Protein AF-A0A7K3LYW7-F1 (afdb_monomer_lite)

Foldseek 3Di:
DVVVVVVVVLVVVCVVVVHDSVRVVVVVCVVVVPQDPVRVVLVVVLVLLVVVCVVVVVPDALVVSVVVCVVVVDDDDSVSRVVNND

Secondary structure (DSSP, 8-state):
-HHHHHHHHHHHHHHHTT--HHHHHHHHHHHHT-S-HHHHHHHHHHHHHHHHHHHTTT---HHHHHHHHHHTT----HHHHHTT--

Sequence (86 aa):
MEAEKATYEVVRMARLLGVSRSGFYDWQARQSAGASPRQQRRAVLTEKIKRFHAASDHVYGAPRILADLRDDGEQAVVYILLATTM

InterPro domains:
  IPR050900 Transposase IS3/IS150/IS904 [PTHR46889] (2-76)

Radius of gyration: 20.56 Å; chains: 1; bounding box: 37×22×57 Å

Structure (mmCIF, N/CA/C/O backbone):
data_AF-A0A7K3LYW7-F1
#
_entry.id   AF-A0A7K3LYW7-F1
#
loop_
_atom_site.group_PDB
_atom_site.id
_atom_site.type_symbol
_atom_site.label_atom_id
_atom_site.label_alt_id
_atom_site.label_comp_id
_atom_site.label_asym_id
_atom_site.label_entity_id
_atom_site.label_seq_id
_atom_site.pdbx_PDB_ins_code
_atom_site.Cartn_x
_atom_site.Cartn_y
_atom_site.Cartn_z
_atom_site.occupancy
_atom_site.B_iso_or_equiv
_atom_site.auth_seq_id
_atom_site.auth_comp_id
_atom_site.auth_asym_id
_atom_site.auth_atom_id
_atom_site.pdbx_PDB_model_num
ATOM 1 N N . MET A 1 1 ? -14.513 -10.462 33.913 1.00 58.06 1 MET A N 1
ATOM 2 C CA . MET A 1 1 ? -13.947 -9.227 34.511 1.00 58.06 1 MET A CA 1
ATOM 3 C C . MET A 1 1 ? -12.988 -8.489 33.574 1.00 58.06 1 MET A C 1
ATOM 5 O O . MET A 1 1 ? -13.091 -7.275 33.507 1.00 58.06 1 MET A O 1
ATOM 9 N N . GLU A 1 2 ? -12.079 -9.149 32.846 1.00 59.22 2 GLU A N 1
ATOM 10 C CA . GLU A 1 2 ? -11.091 -8.454 31.987 1.00 59.22 2 GLU A CA 1
ATOM 11 C C . GLU A 1 2 ? -11.698 -7.726 30.774 1.00 59.22 2 GLU A C 1
ATOM 13 O O . GLU A 1 2 ? -11.364 -6.571 30.527 1.00 59.22 2 GLU A O 1
ATOM 18 N N . ALA A 1 3 ? -12.650 -8.346 30.068 1.00 65.25 3 ALA A N 1
ATOM 19 C CA . ALA A 1 3 ? -13.305 -7.735 28.904 1.00 65.25 3 ALA A CA 1
ATOM 20 C C . ALA A 1 3 ? -14.091 -6.452 29.248 1.00 65.25 3 ALA A C 1
ATOM 22 O O . ALA A 1 3 ? -14.105 -5.493 28.473 1.00 65.25 3 ALA A O 1
ATOM 23 N N . GLU A 1 4 ? -14.705 -6.396 30.434 1.00 69.12 4 GLU A N 1
ATOM 24 C CA . GLU A 1 4 ? -15.392 -5.186 30.898 1.00 69.12 4 GLU A CA 1
ATOM 25 C C . GLU A 1 4 ? -14.411 -4.059 31.242 1.00 69.12 4 GLU A C 1
ATOM 27 O O . GLU A 1 4 ? -14.661 -2.905 30.889 1.00 69.12 4 GLU A O 1
ATOM 32 N N . LYS A 1 5 ? -13.255 -4.383 31.846 1.00 65.12 5 LYS A N 1
ATOM 33 C CA . LYS A 1 5 ? -12.183 -3.405 32.108 1.00 65.12 5 LYS A CA 1
ATOM 34 C C . LYS A 1 5 ? -11.639 -2.812 30.807 1.00 65.12 5 LYS A C 1
ATOM 36 O O . LYS A 1 5 ? -11.573 -1.591 30.682 1.00 65.12 5 LYS A O 1
ATOM 41 N N . ALA A 1 6 ? -11.351 -3.660 29.817 1.00 73.12 6 ALA A N 1
ATOM 42 C CA . ALA A 1 6 ? -10.893 -3.222 28.498 1.00 73.12 6 ALA A CA 1
ATOM 43 C C . ALA A 1 6 ? -11.925 -2.318 27.802 1.00 73.12 6 ALA A C 1
ATOM 45 O O . ALA A 1 6 ? -11.575 -1.306 27.199 1.00 73.12 6 ALA A O 1
ATOM 46 N N . THR A 1 7 ? -13.218 -2.630 27.935 1.00 79.12 7 THR A N 1
ATOM 47 C CA . THR A 1 7 ? -14.291 -1.800 27.369 1.00 79.12 7 THR A CA 1
ATOM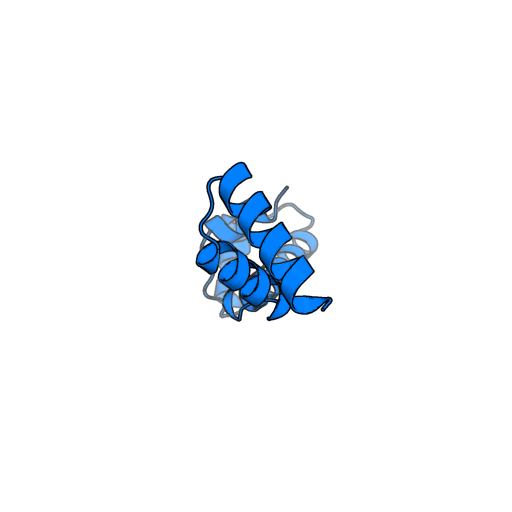 48 C C . THR A 1 7 ? -14.328 -0.411 28.011 1.00 79.12 7 THR A C 1
ATOM 50 O O . THR A 1 7 ? -14.450 0.589 27.300 1.00 79.12 7 THR A O 1
ATOM 53 N N . TYR A 1 8 ? -14.191 -0.322 29.339 1.00 81.69 8 TYR A N 1
ATOM 54 C CA . TYR A 1 8 ? -14.145 0.961 30.048 1.00 81.69 8 TYR A CA 1
ATOM 55 C C . TYR A 1 8 ? -12.935 1.814 29.632 1.00 81.69 8 TYR A C 1
ATOM 57 O O . TYR A 1 8 ? -13.077 3.016 29.381 1.00 81.69 8 TYR A O 1
ATOM 65 N N . GLU A 1 9 ? -11.762 1.197 29.484 1.00 87.56 9 GLU A N 1
ATOM 66 C CA . GLU A 1 9 ? -10.556 1.877 29.001 1.00 87.56 9 GLU A CA 1
ATOM 67 C C . GLU A 1 9 ? -10.716 2.395 27.568 1.00 87.56 9 GLU A C 1
ATOM 69 O O . GLU A 1 9 ? -10.432 3.568 27.308 1.00 87.56 9 GLU A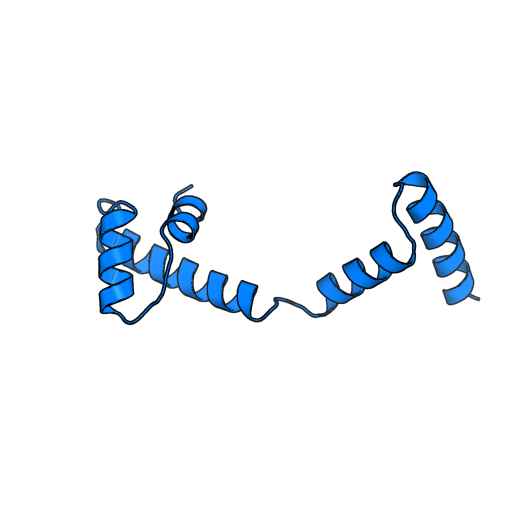 O 1
ATOM 74 N N . VAL A 1 10 ? -11.262 1.581 26.658 1.00 88.06 10 VAL A N 1
ATOM 75 C CA . VAL A 1 10 ? -11.543 1.992 25.272 1.00 88.06 10 VAL A CA 1
ATOM 76 C C . VAL A 1 10 ? -12.538 3.153 25.228 1.00 88.06 10 VAL A C 1
ATOM 78 O O . VAL A 1 10 ? -12.339 4.100 24.470 1.00 88.06 10 VAL A O 1
ATOM 81 N N . VAL A 1 11 ? -13.585 3.146 26.064 1.00 90.44 11 VAL A N 1
ATOM 82 C CA . VAL A 1 11 ? -14.545 4.265 26.153 1.00 90.44 11 VAL A CA 1
ATOM 83 C C . VAL A 1 11 ? -13.840 5.559 26.562 1.00 90.44 11 VAL A C 1
ATOM 85 O O . VAL A 1 11 ? -14.085 6.612 25.967 1.00 90.44 11 VAL A O 1
ATOM 88 N N . ARG A 1 12 ? -12.976 5.491 27.578 1.00 92.56 12 ARG A N 1
ATOM 89 C CA . ARG A 1 12 ? -12.230 6.651 28.075 1.00 92.56 12 ARG A CA 1
ATOM 90 C C . ARG A 1 12 ? -11.257 7.176 27.019 1.00 92.56 12 ARG A C 1
ATOM 92 O O . ARG A 1 12 ? -11.209 8.383 26.797 1.00 92.56 12 ARG A O 1
ATOM 99 N N . MET A 1 13 ? -10.535 6.285 26.345 1.00 92.69 13 MET A N 1
ATOM 100 C CA . MET A 1 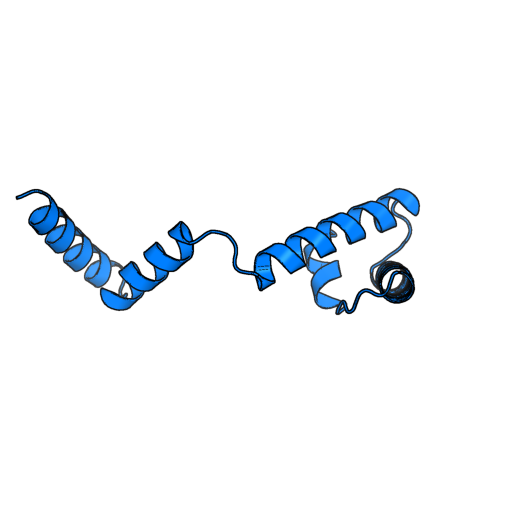13 ? -9.593 6.648 25.284 1.00 92.69 13 MET A CA 1
ATOM 101 C C . MET A 1 13 ? -10.290 7.235 24.061 1.00 92.69 13 MET A C 1
ATOM 103 O O . MET A 1 13 ? -9.859 8.271 23.564 1.00 92.69 13 MET A O 1
ATOM 107 N N . ALA A 1 14 ? -11.407 6.650 23.628 1.00 91.94 14 ALA A N 1
ATOM 108 C CA . ALA A 1 14 ? -12.192 7.167 22.513 1.00 91.94 14 ALA A CA 1
ATOM 109 C C . ALA A 1 14 ? -12.674 8.604 22.781 1.00 91.94 14 ALA A C 1
ATOM 111 O O . ALA A 1 14 ? -12.527 9.475 21.927 1.00 91.94 14 ALA A O 1
ATOM 112 N N . ARG A 1 15 ? -13.152 8.886 24.004 1.00 90.50 15 ARG A N 1
ATOM 113 C CA . ARG A 1 15 ? -13.526 10.249 24.422 1.00 90.50 15 ARG A CA 1
ATOM 114 C C . ARG A 1 15 ? -12.339 11.213 24.417 1.00 90.50 15 ARG A C 1
ATOM 116 O O . ARG A 1 15 ? -12.485 12.326 23.931 1.00 90.50 15 ARG A O 1
ATOM 123 N N . LEU A 1 16 ? -11.187 10.796 24.946 1.00 94.12 16 LEU A N 1
ATOM 124 C CA . LEU A 1 16 ? -9.985 11.637 25.015 1.00 94.12 16 LEU A CA 1
ATOM 125 C C . LEU A 1 16 ? -9.404 11.956 23.632 1.00 94.12 16 LEU A C 1
ATOM 127 O O . LEU A 1 16 ? -8.928 13.064 23.416 1.00 94.12 16 LEU A O 1
ATOM 131 N N . LEU A 1 17 ? -9.471 11.004 22.701 1.00 92.19 17 LEU A N 1
ATOM 132 C CA . LEU A 1 17 ? -8.986 11.156 21.327 1.00 92.19 17 LEU A CA 1
ATOM 133 C C . LEU A 1 17 ? -10.038 11.750 20.373 1.00 92.19 17 LEU A C 1
ATOM 135 O O . LEU A 1 17 ? -9.748 11.937 19.195 1.00 92.19 17 LEU A O 1
ATOM 139 N N . GLY A 1 18 ? -11.256 12.030 20.851 1.00 93.12 18 GLY A N 1
ATOM 140 C CA . GLY A 1 18 ? -12.336 12.591 20.032 1.00 93.12 18 GLY A CA 1
ATOM 141 C C . GLY A 1 18 ? -12.879 11.640 18.957 1.00 93.12 18 GLY A C 1
ATOM 142 O O . GLY A 1 18 ? -13.468 12.096 17.979 1.00 93.12 18 GLY A O 1
ATOM 143 N N . VAL A 1 19 ? -12.696 10.327 19.118 1.00 93.44 19 VAL A N 1
ATOM 144 C CA . VAL A 1 19 ? -13.192 9.304 18.183 1.00 93.44 19 VAL A CA 1
ATOM 145 C C . VAL A 1 19 ? -14.398 8.570 18.763 1.00 93.44 19 VAL A C 1
ATOM 147 O O . VAL A 1 19 ? -14.575 8.462 19.976 1.00 93.44 19 VAL A O 1
ATOM 150 N N . SER A 1 20 ? -15.253 8.022 17.901 1.00 92.81 20 SER A N 1
ATOM 151 C CA . SER A 1 20 ? -16.328 7.143 18.360 1.00 92.81 20 SER A CA 1
ATOM 152 C C . SER A 1 20 ? -15.778 5.763 18.737 1.00 92.81 20 SER A C 1
ATOM 154 O O . SER A 1 20 ? -14.813 5.270 18.152 1.00 92.81 20 SER A O 1
ATOM 156 N N . ARG A 1 21 ? -16.424 5.094 19.703 1.00 90.56 21 ARG A N 1
ATOM 157 C CA . ARG A 1 21 ? -16.072 3.712 20.083 1.00 90.56 21 ARG A CA 1
ATOM 158 C C . ARG A 1 21 ? -16.229 2.739 18.916 1.00 90.56 21 ARG A C 1
ATOM 160 O O . ARG A 1 21 ? -15.387 1.871 18.733 1.00 90.56 21 ARG A O 1
ATOM 167 N N . SER A 1 22 ? -17.296 2.895 18.129 1.00 89.38 22 SER A N 1
ATOM 168 C CA . SER A 1 22 ? -17.510 2.093 16.922 1.00 89.38 22 SER A CA 1
ATOM 169 C C . SER A 1 22 ? -16.397 2.327 15.904 1.00 89.38 22 SER A C 1
ATOM 171 O O . SER A 1 22 ? -15.842 1.366 15.396 1.00 89.38 22 SER A O 1
ATOM 173 N N . GLY A 1 23 ? -15.978 3.580 15.698 1.00 89.94 23 GLY A N 1
ATOM 174 C CA . GLY A 1 23 ? -14.857 3.906 14.818 1.00 89.94 23 GLY A CA 1
ATOM 175 C C . GLY A 1 23 ? -13.534 3.284 15.271 1.00 89.94 23 GLY A C 1
ATOM 176 O O . GLY A 1 23 ? -12.768 2.817 14.429 1.00 89.94 23 GLY A O 1
ATOM 177 N N . PHE A 1 24 ? -13.286 3.221 16.585 1.00 90.12 24 PHE A N 1
ATOM 178 C CA . PHE A 1 24 ? -12.120 2.528 17.140 1.00 90.12 24 PHE A CA 1
ATOM 179 C C . PHE A 1 24 ? -12.141 1.027 16.826 1.00 90.12 24 PHE A C 1
ATOM 181 O O . PHE A 1 24 ? -11.156 0.508 16.304 1.00 90.12 24 PHE A O 1
ATOM 188 N N . TYR A 1 25 ? -13.254 0.336 17.093 1.00 91.19 25 TYR A N 1
ATOM 189 C CA . TYR A 1 25 ? -13.353 -1.099 16.810 1.00 91.19 25 TYR A CA 1
ATOM 190 C C . TYR A 1 25 ? -13.338 -1.402 15.310 1.00 91.19 25 TYR A C 1
ATOM 192 O O . TYR A 1 25 ? -12.681 -2.355 14.900 1.00 91.19 25 TYR A O 1
ATOM 200 N N . ASP A 1 26 ? -13.964 -0.569 14.477 1.00 90.31 26 ASP A N 1
ATOM 201 C CA . ASP A 1 26 ? -13.895 -0.695 13.019 1.00 90.31 26 ASP A CA 1
ATOM 202 C C . ASP A 1 26 ? -12.459 -0.541 12.511 1.00 90.31 26 ASP A C 1
ATOM 204 O O . ASP A 1 26 ? -12.010 -1.280 11.634 1.00 90.31 26 ASP A O 1
ATOM 208 N N . TRP A 1 27 ? -11.715 0.428 13.048 1.00 89.00 27 TRP A N 1
ATOM 209 C CA . TRP A 1 27 ? -10.302 0.596 12.729 1.00 89.00 27 TRP A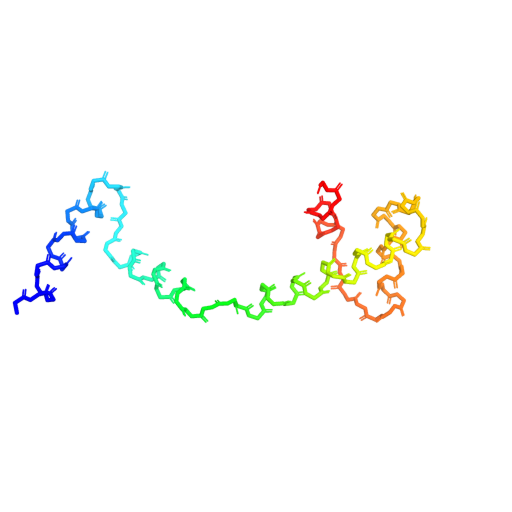 CA 1
ATOM 210 C C . TRP A 1 27 ? -9.481 -0.607 13.198 1.00 89.00 27 TRP A C 1
ATOM 212 O O . TRP A 1 27 ? -8.720 -1.159 12.406 1.00 89.00 27 TRP A O 1
ATOM 222 N N . GLN A 1 28 ? -9.676 -1.065 14.435 1.00 90.06 28 GLN A N 1
ATOM 223 C CA . GLN A 1 28 ? -8.976 -2.228 14.977 1.00 90.06 28 GLN A CA 1
ATOM 224 C C . GLN A 1 28 ? -9.251 -3.488 14.145 1.00 90.06 28 GLN A C 1
ATOM 226 O O . GLN A 1 28 ? -8.318 -4.224 13.831 1.00 90.06 28 GLN A O 1
ATOM 231 N N . ALA A 1 29 ? -10.502 -3.698 13.729 1.00 89.06 29 ALA A N 1
ATOM 232 C CA . ALA A 1 29 ? -10.904 -4.795 12.856 1.00 89.06 29 ALA A CA 1
ATOM 233 C C . ALA A 1 29 ? -10.244 -4.705 11.471 1.00 89.06 29 ALA A C 1
ATOM 235 O O . ALA A 1 29 ? -9.794 -5.713 10.935 1.00 89.06 29 ALA A O 1
ATOM 236 N N . ARG A 1 30 ? -10.124 -3.502 10.891 1.00 86.88 30 ARG A N 1
ATOM 237 C CA . ARG A 1 30 ? -9.384 -3.306 9.629 1.00 86.88 30 ARG A CA 1
ATOM 238 C C . ARG A 1 30 ? -7.892 -3.601 9.788 1.00 86.88 30 ARG A C 1
ATOM 240 O O . ARG A 1 30 ? -7.302 -4.175 8.882 1.00 86.88 30 ARG A O 1
ATOM 247 N N . GLN A 1 31 ? -7.293 -3.229 10.919 1.00 86.81 31 GLN A N 1
ATOM 248 C CA . GLN A 1 31 ? -5.881 -3.502 11.199 1.00 86.81 31 GLN A CA 1
ATOM 249 C C . GLN A 1 31 ? -5.616 -5.003 11.387 1.00 86.81 31 GLN A C 1
ATOM 251 O O . GLN A 1 31 ? -4.590 -5.499 10.927 1.00 86.81 31 GLN A O 1
ATOM 256 N N . SER A 1 32 ? -6.532 -5.734 12.029 1.00 87.50 32 SER A N 1
ATOM 257 C CA . SER A 1 32 ? -6.396 -7.179 12.254 1.00 87.50 32 SER A CA 1
ATOM 258 C C . SER A 1 32 ? -6.778 -8.034 11.042 1.00 87.50 32 SER A C 1
ATOM 260 O O . SER A 1 32 ? -6.261 -9.139 10.901 1.00 87.50 32 SER A O 1
ATOM 262 N N . ALA A 1 33 ? -7.625 -7.530 10.138 1.00 85.38 33 ALA A N 1
ATOM 263 C CA . ALA A 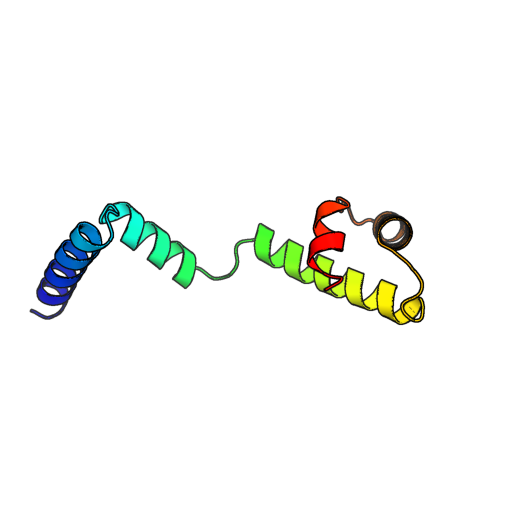1 33 ? -8.020 -8.220 8.905 1.00 85.38 33 ALA A CA 1
ATOM 264 C C . ALA A 1 33 ? -6.895 -8.330 7.851 1.00 85.38 33 ALA A C 1
ATOM 266 O O . ALA A 1 33 ? -7.073 -8.987 6.825 1.00 85.38 33 ALA A O 1
ATOM 267 N N . GLY A 1 34 ? -5.737 -7.705 8.090 1.00 85.31 34 GLY A N 1
ATOM 268 C CA . GLY A 1 34 ? -4.603 -7.713 7.170 1.00 85.31 34 GLY A CA 1
ATOM 269 C C . GLY A 1 34 ? -4.791 -6.790 5.962 1.00 85.31 34 GLY A C 1
ATOM 270 O O . GLY A 1 34 ? -5.689 -5.950 5.907 1.00 85.31 34 GLY A O 1
ATOM 271 N N . ALA A 1 35 ? -3.896 -6.908 4.978 1.00 85.44 35 ALA A N 1
ATOM 272 C CA . ALA A 1 35 ? -3.918 -6.042 3.804 1.00 85.44 35 ALA A CA 1
ATOM 273 C C . ALA A 1 35 ? -5.169 -6.302 2.952 1.00 85.44 35 ALA A C 1
ATOM 275 O O . ALA A 1 35 ? -5.391 -7.415 2.478 1.00 85.44 35 ALA A O 1
ATOM 276 N N . SER A 1 36 ? -5.951 -5.257 2.685 1.00 88.19 36 SER A N 1
ATOM 277 C CA . SER A 1 36 ? -7.078 -5.323 1.748 1.00 88.19 36 SER A CA 1
ATOM 278 C C . SER A 1 36 ? -6.615 -5.730 0.338 1.00 88.19 36 SER A C 1
ATOM 280 O O . SER A 1 36 ? -5.469 -5.447 -0.032 1.00 88.19 36 SER A O 1
ATOM 282 N N . PRO A 1 37 ? -7.496 -6.283 -0.519 1.00 88.62 37 PRO A N 1
ATOM 283 C CA . PRO A 1 37 ? -7.149 -6.615 -1.906 1.00 88.62 37 PRO A CA 1
ATOM 284 C C . PRO A 1 37 ? -6.518 -5.444 -2.676 1.00 88.62 37 PRO A C 1
ATOM 286 O O . PRO A 1 37 ? -5.592 -5.620 -3.465 1.00 88.62 37 PRO A O 1
ATOM 289 N N . ARG A 1 38 ? -6.959 -4.210 -2.393 1.00 85.62 38 ARG A N 1
ATOM 290 C CA . ARG A 1 38 ? -6.376 -2.994 -2.974 1.00 85.62 38 ARG A CA 1
ATOM 291 C C . ARG A 1 38 ? -4.951 -2.738 -2.479 1.00 85.62 38 ARG A C 1
ATOM 293 O O . ARG A 1 38 ? -4.105 -2.343 -3.277 1.00 85.62 38 ARG A O 1
ATOM 300 N N . GLN A 1 39 ? -4.674 -2.939 -1.191 1.00 86.56 39 GLN A N 1
ATOM 301 C CA . GLN A 1 39 ? -3.321 -2.808 -0.633 1.00 86.56 39 GLN A CA 1
ATOM 302 C C . GLN A 1 39 ? -2.389 -3.895 -1.172 1.00 86.56 39 GLN A C 1
ATOM 304 O O . GLN A 1 39 ? -1.271 -3.575 -1.565 1.00 86.56 39 GLN A O 1
ATOM 309 N N . GLN A 1 40 ? -2.863 -5.139 -1.272 1.00 89.88 40 GLN A N 1
ATOM 310 C CA . GLN A 1 40 ? -2.100 -6.237 -1.871 1.00 89.88 40 GLN A CA 1
ATOM 311 C C . GLN A 1 40 ? -1.750 -5.930 -3.330 1.00 89.88 40 GLN A C 1
ATOM 313 O O . GLN A 1 40 ? -0.583 -5.985 -3.712 1.00 89.88 40 GLN A O 1
ATOM 318 N N . ARG A 1 41 ? -2.731 -5.493 -4.133 1.00 88.06 41 ARG A N 1
ATOM 319 C CA . ARG A 1 41 ? -2.491 -5.095 -5.527 1.00 88.06 41 ARG A CA 1
ATOM 320 C C . ARG A 1 41 ? -1.498 -3.940 -5.640 1.00 88.06 41 ARG A C 1
ATOM 322 O O . ARG A 1 41 ? -0.645 -3.960 -6.521 1.00 88.06 41 ARG A O 1
ATOM 329 N N . ARG A 1 42 ? -1.575 -2.948 -4.745 1.00 87.19 42 ARG A N 1
ATOM 330 C CA . ARG A 1 42 ? -0.581 -1.865 -4.691 1.00 87.19 42 ARG A CA 1
ATOM 331 C C . ARG A 1 42 ? 0.816 -2.393 -4.381 1.00 87.19 42 ARG A C 1
ATOM 333 O O . ARG A 1 42 ? 1.743 -1.967 -5.050 1.00 87.19 42 ARG A O 1
ATOM 340 N N . ALA A 1 43 ? 0.964 -3.318 -3.434 1.00 87.38 43 ALA A N 1
ATOM 341 C CA . ALA A 1 43 ? 2.261 -3.909 -3.108 1.00 87.38 43 ALA A CA 1
ATOM 342 C C . ALA A 1 43 ? 2.867 -4.664 -4.304 1.00 87.38 43 ALA A C 1
ATOM 344 O O . ALA A 1 43 ? 4.041 -4.473 -4.612 1.00 87.38 43 ALA A O 1
ATOM 345 N N . VAL A 1 44 ? 2.053 -5.444 -5.027 1.00 89.25 44 VAL A N 1
ATOM 346 C CA . VAL A 1 44 ? 2.479 -6.139 -6.257 1.00 89.25 44 VAL A CA 1
ATOM 347 C C . VAL A 1 44 ? 2.925 -5.144 -7.331 1.00 89.25 44 VAL A C 1
ATOM 349 O O . VAL A 1 44 ? 3.997 -5.301 -7.911 1.00 89.25 44 VAL A O 1
ATOM 352 N N . LEU A 1 45 ? 2.139 -4.090 -7.568 1.00 88.31 45 LEU A N 1
ATOM 353 C CA . LEU A 1 45 ? 2.499 -3.030 -8.513 1.00 88.31 45 LEU A CA 1
ATOM 354 C C . LEU A 1 45 ? 3.799 -2.327 -8.109 1.00 88.31 45 LEU A C 1
ATOM 356 O O . LEU A 1 45 ? 4.674 -2.150 -8.948 1.00 88.31 45 LEU A O 1
ATOM 360 N N . THR A 1 46 ? 3.955 -1.965 -6.835 1.00 87.69 46 THR A N 1
ATOM 361 C CA . THR A 1 46 ? 5.176 -1.344 -6.298 1.00 87.69 46 THR A CA 1
ATOM 362 C C . THR A 1 46 ? 6.410 -2.211 -6.546 1.00 87.69 46 THR A C 1
ATOM 364 O O . THR A 1 46 ? 7.460 -1.686 -6.906 1.00 87.69 46 THR A O 1
ATOM 367 N N . GLU A 1 47 ? 6.292 -3.528 -6.407 1.00 88.94 47 GLU A N 1
ATOM 368 C CA . GLU A 1 47 ? 7.390 -4.450 -6.696 1.00 88.94 47 GLU A CA 1
ATOM 369 C C . GLU A 1 47 ? 7.742 -4.479 -8.192 1.00 88.94 47 GLU A C 1
ATOM 371 O O . GLU A 1 47 ? 8.915 -4.370 -8.551 1.00 88.94 47 GLU A O 1
ATOM 376 N N . LYS A 1 48 ? 6.744 -4.532 -9.085 1.00 88.38 48 LYS A N 1
ATOM 377 C CA . LYS A 1 48 ? 6.983 -4.434 -10.537 1.00 88.38 48 LYS A CA 1
ATOM 378 C C . LYS A 1 48 ? 7.670 -3.119 -10.915 1.00 88.38 48 LYS A C 1
ATOM 380 O O . LYS A 1 48 ? 8.638 -3.127 -11.669 1.00 88.38 48 LYS A O 1
ATOM 385 N N . ILE A 1 49 ? 7.218 -2.003 -10.343 1.00 86.62 49 ILE A N 1
ATOM 386 C CA . ILE A 1 49 ? 7.799 -0.667 -10.553 1.00 86.62 49 ILE A CA 1
ATOM 387 C C . ILE A 1 49 ? 9.286 -0.656 -10.208 1.00 86.62 49 ILE A C 1
ATOM 389 O O . ILE A 1 49 ? 10.097 -0.184 -11.003 1.00 86.62 49 ILE A O 1
ATOM 393 N N . LYS A 1 50 ? 9.652 -1.205 -9.043 1.00 86.06 50 LYS A N 1
ATOM 394 C CA . LYS A 1 50 ? 11.053 -1.295 -8.613 1.00 86.06 50 LYS A CA 1
ATOM 395 C C . LYS A 1 50 ? 11.896 -2.108 -9.588 1.00 86.06 50 LYS A C 1
ATOM 397 O O . LYS A 1 50 ? 13.016 -1.704 -9.886 1.00 86.06 50 LYS A O 1
ATOM 402 N N . ARG A 1 51 ? 11.358 -3.211 -10.117 1.00 89.00 51 ARG A N 1
ATOM 403 C CA . ARG A 1 51 ? 12.057 -4.040 -11.111 1.00 89.00 51 ARG A CA 1
ATOM 404 C C . ARG A 1 51 ? 12.305 -3.292 -12.413 1.00 89.00 51 ARG A C 1
ATOM 406 O O . ARG A 1 51 ? 13.439 -3.292 -12.871 1.00 89.00 51 ARG A O 1
ATOM 413 N N . PHE A 1 52 ? 11.295 -2.627 -12.973 1.00 87.50 52 PHE A N 1
ATOM 414 C CA . PHE A 1 52 ? 11.466 -1.834 -14.197 1.00 87.50 52 PHE A CA 1
ATOM 415 C C . PHE A 1 52 ? 12.436 -0.666 -13.990 1.00 87.50 52 PHE A C 1
ATOM 417 O O . PHE A 1 52 ? 13.310 -0.433 -14.820 1.00 87.50 52 PHE A O 1
ATOM 424 N N . HIS A 1 53 ? 12.354 0.017 -12.845 1.00 85.81 53 HIS A N 1
ATOM 425 C CA . HIS A 1 53 ? 13.290 1.088 -12.511 1.00 85.81 53 HIS A CA 1
ATOM 426 C C . HIS A 1 53 ? 14.735 0.578 -12.418 1.00 85.81 53 HIS A C 1
ATOM 428 O O . HIS A 1 53 ? 15.626 1.152 -13.042 1.00 85.81 53 HIS A O 1
ATOM 434 N N . ALA A 1 54 ? 14.962 -0.532 -11.710 1.00 87.56 54 ALA A N 1
ATOM 435 C CA . ALA A 1 54 ? 16.283 -1.144 -11.593 1.00 87.56 54 ALA A CA 1
ATOM 436 C C . ALA A 1 54 ? 16.809 -1.669 -12.940 1.00 87.56 54 ALA A C 1
ATOM 438 O O . ALA A 1 54 ? 17.976 -1.467 -13.249 1.00 87.56 54 ALA A O 1
ATOM 439 N N . ALA A 1 55 ? 15.952 -2.285 -13.762 1.00 87.81 55 ALA A N 1
ATOM 440 C CA . ALA A 1 55 ? 16.310 -2.765 -15.099 1.00 87.81 55 ALA A CA 1
ATOM 441 C C . ALA A 1 55 ? 16.672 -1.626 -16.068 1.00 87.81 55 ALA A C 1
ATOM 443 O O . ALA A 1 55 ? 17.409 -1.841 -17.023 1.00 87.81 55 ALA A O 1
ATOM 444 N N . SER A 1 56 ? 16.169 -0.416 -15.811 1.00 84.94 56 SER A N 1
ATOM 445 C CA . SER A 1 56 ? 16.509 0.795 -16.564 1.00 84.94 56 SER A CA 1
ATOM 446 C C . SER A 1 56 ? 17.754 1.528 -16.048 1.00 84.94 56 SER A C 1
ATOM 448 O O . SER A 1 56 ? 17.944 2.697 -16.383 1.00 84.94 56 SER A O 1
ATOM 450 N N . ASP A 1 57 ? 18.543 0.908 -15.164 1.00 86.31 57 ASP A N 1
ATOM 451 C CA . ASP A 1 57 ? 19.654 1.547 -14.446 1.00 86.31 57 ASP A CA 1
ATOM 452 C C . ASP A 1 57 ? 19.240 2.833 -13.708 1.00 86.31 57 ASP A C 1
ATOM 454 O O . ASP A 1 57 ? 20.021 3.770 -13.558 1.00 86.31 57 ASP A O 1
ATOM 458 N N . HIS A 1 58 ? 18.001 2.878 -13.205 1.00 84.00 58 HIS A N 1
ATOM 459 C CA . HIS A 1 58 ? 17.424 4.031 -12.499 1.00 84.00 58 HIS A CA 1
ATOM 460 C C . HIS A 1 58 ? 17.287 5.293 -13.376 1.00 84.00 58 HIS A C 1
ATOM 462 O O . HIS A 1 58 ? 17.127 6.402 -12.866 1.00 84.00 58 HIS A O 1
ATOM 468 N N . VAL A 1 59 ? 17.341 5.141 -14.705 1.00 84.44 59 VAL A N 1
ATOM 469 C CA . VAL A 1 59 ? 17.232 6.255 -15.661 1.00 84.44 59 VAL A CA 1
ATOM 470 C C . VAL A 1 59 ? 15.773 6.530 -16.031 1.00 84.44 59 VAL A C 1
ATOM 472 O O . VAL A 1 59 ? 15.410 7.660 -16.380 1.00 84.44 59 VAL A O 1
ATOM 475 N N . TYR A 1 60 ? 14.902 5.515 -15.993 1.00 84.88 60 TYR A N 1
ATOM 476 C CA . TYR A 1 60 ? 13.518 5.686 -16.428 1.00 84.88 60 TYR A CA 1
ATOM 477 C C . TYR A 1 60 ? 12.672 6.343 -15.341 1.00 84.88 60 TYR A C 1
ATOM 479 O O . TYR A 1 60 ? 12.403 5.775 -14.291 1.00 84.88 60 TYR A O 1
ATOM 487 N N . GLY A 1 61 ? 12.177 7.545 -15.635 1.00 81.00 61 GLY A N 1
ATOM 488 C CA . GLY A 1 61 ? 11.167 8.206 -14.813 1.00 81.00 61 GLY A CA 1
ATOM 489 C C . GLY A 1 61 ? 9.770 7.589 -14.959 1.00 81.00 61 GLY A C 1
ATOM 490 O O . GLY A 1 61 ? 9.502 6.778 -15.850 1.00 81.00 61 GLY A O 1
ATOM 491 N N . ALA A 1 62 ? 8.840 8.059 -14.123 1.00 82.44 62 ALA A N 1
ATOM 492 C CA . ALA A 1 62 ? 7.463 7.562 -14.045 1.00 82.44 62 ALA A CA 1
ATOM 493 C C . ALA A 1 62 ? 6.729 7.402 -15.401 1.00 82.44 62 ALA A C 1
ATOM 495 O O . ALA A 1 62 ? 6.039 6.399 -15.564 1.00 82.44 62 ALA A O 1
ATOM 496 N N . PRO A 1 63 ? 6.858 8.294 -16.406 1.00 87.12 63 PRO A N 1
ATOM 497 C CA . PRO A 1 63 ? 6.173 8.094 -17.686 1.00 87.12 63 PRO A CA 1
ATOM 498 C C . PRO A 1 63 ? 6.621 6.838 -18.446 1.00 87.12 63 PRO A C 1
ATOM 500 O O . PRO A 1 63 ? 5.781 6.167 -19.039 1.00 87.12 63 PRO A O 1
ATOM 503 N N . ARG A 1 64 ? 7.922 6.512 -18.418 1.00 87.31 64 ARG A N 1
ATOM 504 C CA . ARG A 1 64 ? 8.475 5.343 -1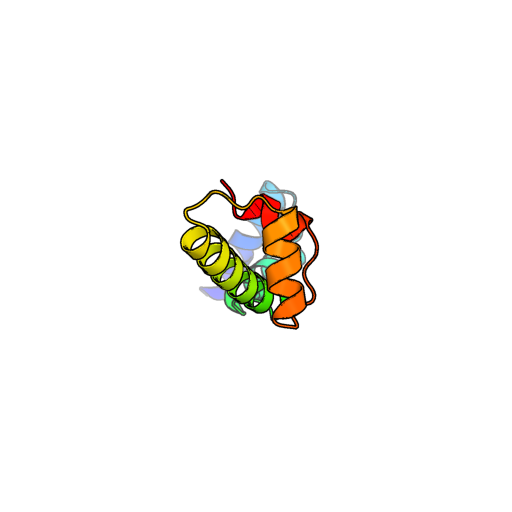9.126 1.00 87.31 64 ARG A CA 1
ATOM 505 C C . ARG A 1 64 ? 8.149 4.049 -18.394 1.00 87.31 64 ARG A C 1
ATOM 507 O O . ARG A 1 64 ? 7.607 3.144 -19.006 1.00 87.31 64 ARG A O 1
ATOM 514 N N . ILE A 1 65 ? 8.309 4.033 -17.070 1.00 86.75 65 ILE A N 1
ATOM 515 C CA . ILE A 1 65 ? 7.895 2.884 -16.251 1.00 86.75 65 ILE A CA 1
ATOM 516 C C . ILE A 1 65 ? 6.392 2.604 -16.408 1.00 86.75 65 ILE A C 1
ATOM 518 O O . ILE A 1 65 ? 5.970 1.452 -16.407 1.00 86.75 65 ILE A O 1
ATOM 522 N N . LEU A 1 66 ? 5.558 3.644 -16.552 1.00 86.00 66 LEU A N 1
ATOM 523 C CA . LEU A 1 66 ? 4.133 3.447 -16.813 1.00 86.00 66 LEU A CA 1
ATOM 524 C C . LEU A 1 66 ? 3.870 2.786 -18.169 1.00 86.00 66 LEU A C 1
ATOM 526 O O . LEU A 1 66 ? 2.929 2.003 -18.272 1.00 86.00 66 LEU A O 1
ATOM 530 N N . ALA A 1 67 ? 4.645 3.137 -19.196 1.00 88.12 67 ALA A N 1
ATOM 531 C CA . ALA A 1 67 ? 4.547 2.498 -20.502 1.00 88.12 67 ALA A CA 1
ATOM 532 C C . ALA A 1 67 ? 4.935 1.018 -20.394 1.00 88.12 67 ALA A C 1
ATOM 534 O O . ALA A 1 67 ? 4.111 0.172 -20.723 1.00 88.12 67 ALA A O 1
ATOM 535 N N . ASP A 1 68 ? 6.083 0.714 -19.782 1.00 87.75 68 ASP A N 1
ATOM 536 C CA . ASP A 1 68 ? 6.558 -0.664 -19.592 1.00 87.75 68 ASP A CA 1
ATOM 537 C C . ASP A 1 68 ? 5.553 -1.520 -18.797 1.00 87.75 68 ASP A C 1
ATOM 539 O O . ASP A 1 68 ? 5.279 -2.668 -19.137 1.00 87.75 68 ASP A O 1
ATOM 543 N N . LEU A 1 69 ? 4.928 -0.948 -17.760 1.00 87.94 69 LEU A N 1
ATOM 544 C CA . LEU A 1 69 ? 3.865 -1.618 -17.002 1.00 87.94 69 LEU A CA 1
ATOM 545 C C . LEU A 1 69 ? 2.618 -1.891 -17.845 1.00 87.94 69 LEU A C 1
ATOM 547 O O . LEU A 1 69 ? 2.004 -2.945 -17.699 1.00 87.94 69 LEU A O 1
ATOM 551 N N . ARG A 1 70 ? 2.212 -0.944 -18.694 1.00 88.38 70 ARG A N 1
ATOM 552 C CA . ARG A 1 70 ? 1.051 -1.125 -19.577 1.00 88.38 70 ARG A CA 1
ATOM 553 C C . ARG A 1 70 ? 1.319 -2.182 -20.638 1.00 88.38 70 ARG A C 1
ATOM 555 O O . ARG A 1 70 ? 0.409 -2.954 -20.934 1.00 88.38 70 ARG A O 1
ATOM 562 N N . ASP A 1 71 ? 2.544 -2.237 -21.146 1.00 88.81 71 ASP A N 1
ATOM 563 C CA . ASP A 1 71 ? 2.984 -3.266 -22.087 1.00 88.81 71 ASP A CA 1
ATOM 564 C C . ASP A 1 71 ? 3.008 -4.656 -21.420 1.00 88.81 71 ASP A C 1
ATOM 566 O O . ASP A 1 71 ? 2.637 -5.644 -22.049 1.00 88.81 71 ASP A O 1
ATOM 570 N N . ASP A 1 72 ? 3.299 -4.727 -20.114 1.00 87.31 72 ASP A N 1
ATOM 571 C CA . ASP A 1 72 ? 3.152 -5.930 -19.268 1.00 87.31 72 ASP A CA 1
ATOM 572 C C . ASP A 1 72 ? 1.685 -6.225 -18.856 1.00 87.31 72 ASP A C 1
ATOM 574 O O . ASP A 1 72 ? 1.409 -7.082 -18.013 1.00 87.31 72 ASP A O 1
ATOM 578 N N . GLY A 1 73 ? 0.710 -5.507 -19.429 1.00 88.00 73 GLY A N 1
ATOM 579 C CA . GLY A 1 73 ? -0.725 -5.701 -19.193 1.00 88.00 73 GLY A CA 1
ATOM 580 C C . GLY A 1 73 ? -1.258 -5.095 -17.889 1.00 88.00 73 GLY A C 1
ATOM 581 O O . GLY A 1 73 ? -2.419 -5.321 -17.528 1.00 88.00 73 GLY A O 1
ATOM 582 N N . GLU A 1 74 ? -0.456 -4.310 -17.168 1.00 86.50 74 GLU A N 1
ATOM 583 C CA . GLU A 1 74 ? -0.881 -3.674 -15.925 1.00 86.50 74 GLU A CA 1
ATOM 584 C C . GLU A 1 74 ? -1.659 -2.379 -16.165 1.00 86.50 74 GLU A C 1
ATOM 586 O O . GLU A 1 74 ? -1.217 -1.436 -16.825 1.00 86.50 74 GLU A O 1
ATOM 591 N N . GLN A 1 75 ? -2.814 -2.273 -15.508 1.00 79.62 75 GLN A N 1
ATOM 592 C CA . GLN A 1 75 ? -3.547 -1.013 -15.417 1.00 79.62 75 GLN A CA 1
ATOM 593 C C . GLN A 1 75 ? -3.099 -0.239 -14.177 1.00 79.62 75 GLN A C 1
ATOM 595 O O . GLN A 1 75 ? -3.678 -0.362 -13.094 1.00 79.62 75 GLN A O 1
ATOM 600 N N . ALA A 1 76 ? -2.046 0.561 -14.344 1.00 74.75 76 ALA A N 1
ATOM 601 C CA . ALA A 1 76 ? -1.543 1.479 -13.328 1.00 74.75 76 ALA A CA 1
ATOM 602 C C . ALA A 1 76 ? -1.838 2.946 -13.693 1.00 74.75 76 ALA A C 1
ATOM 604 O O . ALA A 1 76 ? -1.958 3.318 -14.862 1.00 74.75 76 ALA A O 1
ATOM 605 N N . VAL A 1 77 ? -1.947 3.800 -12.675 1.00 68.31 77 VAL A N 1
ATOM 606 C CA . VAL A 1 77 ? -2.043 5.263 -12.817 1.00 68.31 77 VAL A CA 1
ATOM 607 C C . VAL A 1 77 ? -0.772 5.909 -12.276 1.00 68.31 77 VAL A C 1
ATOM 609 O O . VAL A 1 77 ? -0.243 5.456 -11.262 1.00 68.31 77 VAL A O 1
ATOM 612 N N . VAL A 1 78 ? -0.316 6.992 -12.921 1.00 65.44 78 VAL A N 1
ATOM 613 C CA . VAL A 1 78 ? 0.957 7.694 -12.630 1.00 65.44 78 VAL A CA 1
ATOM 614 C C . VAL A 1 78 ? 1.154 7.980 -11.135 1.00 65.44 78 VAL A C 1
ATOM 616 O O . VAL A 1 78 ? 2.259 7.852 -10.620 1.00 65.44 78 VAL A O 1
ATOM 619 N N . TYR A 1 79 ? 0.080 8.300 -10.409 1.00 65.62 79 TYR A N 1
ATOM 620 C CA . TYR A 1 79 ? 0.113 8.577 -8.968 1.00 65.62 79 TYR A CA 1
ATOM 621 C C . TYR A 1 79 ? 0.730 7.437 -8.121 1.00 65.62 79 TYR A C 1
ATOM 623 O O . TYR A 1 79 ? 1.334 7.708 -7.085 1.00 65.62 79 TYR A O 1
ATOM 631 N N . ILE A 1 80 ? 0.634 6.174 -8.556 1.00 63.28 80 ILE A N 1
ATOM 632 C CA . ILE A 1 80 ? 1.221 5.024 -7.839 1.00 63.28 80 ILE A CA 1
ATOM 633 C C . ILE A 1 80 ? 2.756 5.019 -7.965 1.00 63.28 80 ILE A C 1
ATOM 635 O O . ILE A 1 80 ? 3.452 4.602 -7.039 1.00 63.28 80 ILE A O 1
ATOM 639 N N . LEU A 1 81 ? 3.280 5.534 -9.081 1.00 64.88 81 LEU A N 1
ATOM 640 C CA . LEU A 1 81 ? 4.715 5.599 -9.370 1.00 64.88 81 LEU A CA 1
ATOM 641 C C . LEU A 1 81 ? 5.406 6.663 -8.514 1.00 64.88 81 LEU A C 1
ATOM 643 O O . LEU A 1 81 ? 6.456 6.397 -7.933 1.00 64.88 81 LEU A O 1
ATOM 647 N N . LEU A 1 82 ? 4.764 7.824 -8.341 1.00 60.94 82 LEU A N 1
ATOM 648 C CA . LEU A 1 82 ? 5.296 8.928 -7.532 1.00 60.94 82 LEU A CA 1
ATOM 649 C C . LEU A 1 82 ? 5.484 8.549 -6.054 1.00 60.94 82 LEU A C 1
ATOM 651 O O . LEU A 1 82 ? 6.422 9.011 -5.422 1.00 60.94 82 LEU A O 1
ATOM 655 N N . ALA A 1 83 ? 4.646 7.657 -5.515 1.00 56.44 83 ALA A N 1
ATOM 656 C CA . ALA A 1 83 ? 4.768 7.173 -4.137 1.00 56.44 83 ALA A CA 1
ATOM 657 C C . ALA A 1 83 ? 5.891 6.133 -3.929 1.00 56.44 83 ALA A C 1
ATOM 659 O O . ALA A 1 83 ? 6.140 5.739 -2.794 1.00 56.44 83 ALA A O 1
ATOM 660 N N . THR A 1 84 ? 6.525 5.657 -5.007 1.00 55.19 84 THR A N 1
ATOM 661 C CA . THR A 1 84 ? 7.541 4.585 -4.976 1.00 55.19 84 THR A CA 1
ATOM 662 C C . THR A 1 84 ? 8.953 5.101 -5.297 1.00 55.19 84 THR A C 1
ATOM 664 O O . THR A 1 84 ? 9.917 4.370 -5.105 1.00 55.19 84 THR A O 1
ATOM 667 N N . THR A 1 85 ? 9.091 6.345 -5.777 1.00 54.38 85 THR A N 1
ATOM 668 C CA . THR A 1 85 ? 10.377 6.913 -6.244 1.00 54.38 85 THR A CA 1
ATOM 669 C C . THR A 1 85 ? 11.108 7.751 -5.173 1.00 54.38 85 THR A C 1
ATOM 671 O O . THR A 1 85 ? 11.998 8.521 -5.518 1.00 54.38 85 THR A O 1
ATOM 674 N N . MET A 1 86 ? 10.725 7.637 -3.892 1.00 48.22 86 MET A N 1
ATOM 675 C CA . MET A 1 86 ? 11.399 8.276 -2.744 1.00 48.22 86 MET A CA 1
ATOM 676 C C . MET A 1 86 ? 12.151 7.259 -1.895 1.00 48.22 86 MET A C 1
ATOM 678 O O . MET A 1 86 ? 11.612 6.142 -1.720 1.00 48.22 86 MET A O 1
#

Organism: NCBI:txid2650750

pLDDT: mean 82.87, std 10.75, range [48.22, 94.12]